Protein AF-A0A822BBQ9-F1 (afdb_monomer_lite)

Radius of gyration: 22.66 Å; chains: 1; bounding box: 52×50×63 Å

Foldseek 3Di:
DDDDPPPPPPPPPVVPPDQLVNVCVVCVVVLVVVLVVLVVVLVVCVPPPVNVVDPVSVVVNVVSVVVNVCSVPVVVQSNCCSVVVAGPPNDPVVVVVD

Secondary structure (DSSP, 8-state):
------------GGGG---HHHHHHHHHHHHHHHHHHHHHHHHHHHH-TTGGGSHHHHHHHHHHHHHHHHHHHHHHHHHHHHHHSS-SS--TTHHHH-

pLDDT: mean 73.21, std 12.14, range [36.22, 88.06]

Sequence (98 aa):
MASNESGTISIDYTNTYIPREVRFWILLPFNIISLACSLFQLYHLLTKRVLRIALNNHSIIAIIFAGLCSQLIDMPFFIIYLRLGYVWPQTSGFCRFW

Structure (mmCIF, N/CA/C/O backbone):
data_AF-A0A822BBQ9-F1
#
_entry.id   AF-A0A822BBQ9-F1
#
loop_
_atom_site.group_PDB
_atom_site.id
_atom_site.type_symbol
_atom_site.label_atom_id
_atom_site.label_alt_id
_atom_site.label_comp_id
_atom_site.label_asym_id
_atom_site.label_entity_id
_atom_site.label_seq_id
_atom_site.pdbx_PDB_ins_code
_atom_site.Cartn_x
_atom_site.Cartn_y
_atom_site.Cartn_z
_atom_site.occupancy
_atom_site.B_iso_or_equiv
_atom_site.auth_seq_id
_atom_site.auth_comp_id
_atom_site.auth_asym_id
_atom_site.auth_atom_id
_atom_site.pdbx_PDB_model_num
ATOM 1 N N . MET A 1 1 ? 29.955 39.757 -40.475 1.00 36.22 1 MET A N 1
ATOM 2 C CA . MET A 1 1 ? 28.529 39.488 -40.201 1.00 36.22 1 MET A CA 1
ATOM 3 C C . MET A 1 1 ? 28.477 38.101 -39.575 1.00 36.22 1 MET A C 1
ATOM 5 O O . MET A 1 1 ? 28.524 37.120 -40.298 1.00 36.22 1 MET A O 1
ATOM 9 N N . ALA A 1 2 ? 28.595 38.026 -38.248 1.00 37.59 2 ALA A N 1
ATOM 10 C CA . ALA A 1 2 ? 28.624 36.763 -37.510 1.00 37.59 2 ALA A CA 1
ATOM 11 C C . ALA A 1 2 ? 27.192 36.434 -37.073 1.00 37.59 2 ALA A C 1
ATOM 13 O O . ALA A 1 2 ? 26.551 37.246 -36.407 1.00 37.59 2 ALA A O 1
ATOM 14 N N . SER A 1 3 ? 26.671 35.300 -37.529 1.00 44.34 3 SER A N 1
ATOM 15 C CA . SER A 1 3 ? 25.348 34.788 -37.185 1.00 44.34 3 SER A CA 1
ATOM 16 C C . SER A 1 3 ? 25.363 34.200 -35.773 1.00 44.34 3 SER A C 1
ATOM 18 O O . SER A 1 3 ? 26.142 33.297 -35.483 1.00 44.34 3 SER A O 1
ATOM 20 N N . ASN A 1 4 ? 24.499 34.732 -34.907 1.00 53.56 4 ASN A N 1
ATOM 21 C CA . ASN A 1 4 ? 24.243 34.236 -33.559 1.00 53.56 4 ASN A CA 1
ATOM 22 C C . ASN A 1 4 ? 23.568 32.861 -33.619 1.00 53.56 4 ASN A C 1
ATOM 24 O O . ASN A 1 4 ? 22.391 32.761 -33.968 1.00 53.56 4 ASN A O 1
ATOM 28 N N . GLU A 1 5 ? 24.283 31.819 -33.210 1.00 58.16 5 GLU A N 1
ATOM 29 C CA . GLU A 1 5 ? 23.688 30.517 -32.927 1.00 58.16 5 GLU A CA 1
ATOM 30 C C . GLU A 1 5 ? 23.046 30.585 -31.540 1.00 58.16 5 GLU A C 1
ATOM 32 O O . GLU A 1 5 ? 23.678 30.391 -30.502 1.00 58.16 5 GLU A O 1
ATOM 37 N N . SER A 1 6 ? 21.765 30.957 -31.528 1.00 52.06 6 SER A N 1
ATOM 38 C CA . SER A 1 6 ? 20.900 30.796 -30.367 1.00 52.06 6 SER A CA 1
ATOM 39 C C . SER A 1 6 ? 20.819 29.302 -30.056 1.00 52.06 6 SER A C 1
ATOM 41 O O . SER A 1 6 ? 20.077 28.560 -30.700 1.00 52.06 6 SER A O 1
ATOM 43 N N . GLY A 1 7 ? 21.636 28.866 -29.094 1.00 53.06 7 GLY A N 1
ATOM 44 C CA . GLY A 1 7 ? 21.575 27.543 -28.491 1.00 53.06 7 GLY A CA 1
ATOM 45 C C . GLY A 1 7 ? 20.203 27.341 -27.867 1.00 53.06 7 GLY A C 1
ATOM 46 O O . GLY A 1 7 ? 19.962 27.684 -26.711 1.00 53.06 7 GLY A O 1
ATOM 47 N N . THR A 1 8 ? 19.284 26.809 -28.661 1.00 47.25 8 THR A N 1
ATOM 48 C CA . THR A 1 8 ? 18.006 26.302 -28.192 1.00 47.25 8 THR A CA 1
ATOM 49 C C . THR A 1 8 ? 18.325 25.049 -27.395 1.00 47.25 8 THR A C 1
ATOM 51 O O . THR A 1 8 ? 18.589 23.987 -27.949 1.00 47.25 8 THR A O 1
ATOM 54 N N . ILE A 1 9 ? 18.360 25.192 -26.070 1.00 59.00 9 ILE A N 1
ATOM 55 C CA . ILE A 1 9 ? 18.369 24.061 -25.149 1.00 59.00 9 ILE A CA 1
ATOM 56 C C . ILE A 1 9 ? 17.034 23.349 -25.373 1.00 59.00 9 ILE A C 1
ATOM 58 O O . ILE A 1 9 ? 16.012 23.722 -24.800 1.00 59.00 9 ILE A O 1
ATOM 62 N N . SER A 1 10 ? 17.017 22.359 -26.263 1.00 55.59 10 SER A N 1
ATOM 63 C CA . SER A 1 10 ? 15.933 21.394 -26.348 1.00 55.59 10 SER A CA 1
ATOM 64 C C . SER A 1 10 ? 15.979 20.596 -25.053 1.00 55.59 10 SER A C 1
ATOM 66 O O 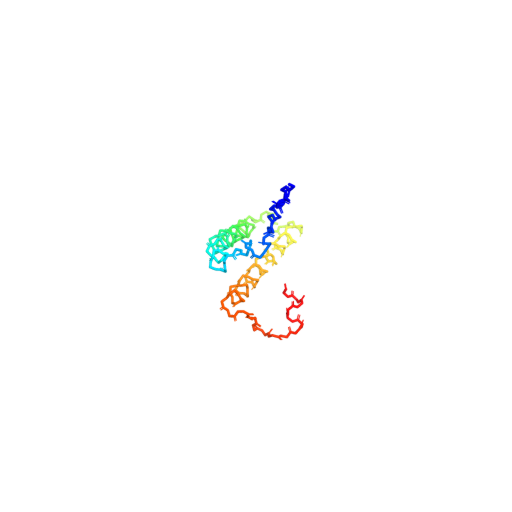. SER A 1 10 ? 16.725 19.623 -24.938 1.00 55.59 10 SER A O 1
ATOM 68 N N . ILE A 1 11 ? 15.256 21.068 -24.038 1.00 60.62 11 ILE A N 1
ATOM 69 C CA . ILE A 1 11 ? 15.012 20.303 -22.822 1.00 60.62 11 ILE A CA 1
ATOM 70 C C . ILE A 1 11 ? 14.260 19.059 -23.285 1.00 60.62 11 ILE A C 1
ATOM 72 O O . ILE A 1 11 ? 13.081 19.113 -23.623 1.00 60.62 11 ILE A O 1
ATOM 76 N N . ASP A 1 12 ? 14.986 17.954 -23.397 1.00 54.66 12 ASP A N 1
ATOM 77 C CA . ASP A 1 12 ? 14.445 16.653 -23.733 1.00 54.66 12 ASP A CA 1
ATOM 78 C C . ASP A 1 12 ? 13.576 16.187 -22.558 1.00 54.66 12 ASP A C 1
ATOM 80 O O . ASP A 1 12 ? 14.051 15.603 -21.582 1.00 54.66 12 ASP A O 1
ATOM 84 N N . TYR A 1 13 ? 12.281 16.498 -22.632 1.00 56.97 13 TYR A N 1
ATOM 85 C CA . TYR A 1 13 ? 11.270 16.106 -21.647 1.00 56.97 13 TYR A CA 1
ATOM 86 C C . TYR A 1 13 ? 11.160 14.577 -21.470 1.00 56.97 13 TYR A C 1
ATOM 88 O O . TYR A 1 13 ? 10.453 14.116 -20.575 1.00 56.97 13 TYR A O 1
ATOM 96 N N . THR A 1 14 ? 11.854 13.768 -22.281 1.00 56.78 14 THR A N 1
ATOM 97 C CA . THR A 1 14 ? 11.903 12.310 -22.110 1.00 56.78 14 THR A CA 1
ATOM 98 C C . THR A 1 14 ? 12.899 11.861 -21.030 1.00 56.78 14 THR A C 1
ATOM 100 O O . THR A 1 14 ? 12.777 10.753 -20.505 1.00 56.78 14 THR A O 1
ATOM 103 N N . ASN A 1 15 ? 13.804 12.745 -20.585 1.00 51.78 15 ASN A N 1
ATOM 104 C CA . ASN A 1 15 ? 14.821 12.456 -19.565 1.00 51.78 15 ASN A CA 1
ATOM 105 C C . ASN A 1 15 ? 14.332 12.621 -18.110 1.00 51.78 15 ASN A C 1
ATOM 107 O O . ASN A 1 15 ? 15.116 12.582 -17.167 1.00 51.78 15 ASN A O 1
ATOM 111 N N . THR A 1 16 ? 13.026 12.810 -17.894 1.00 56.12 16 THR A N 1
ATOM 112 C CA . THR A 1 16 ? 12.408 12.793 -16.550 1.00 56.12 16 THR A CA 1
ATOM 113 C C . THR A 1 16 ? 11.624 11.503 -16.291 1.00 56.12 16 THR A C 1
ATOM 115 O O . THR A 1 16 ? 10.781 11.429 -15.394 1.00 56.12 16 THR A O 1
ATOM 118 N N . TYR A 1 17 ? 11.883 10.447 -17.068 1.00 65.06 17 TYR A N 1
ATOM 119 C CA . TYR A 1 17 ? 11.330 9.130 -16.788 1.00 65.06 17 TYR A CA 1
ATOM 120 C C . TYR A 1 17 ? 12.115 8.478 -15.645 1.00 65.06 17 TYR A C 1
ATOM 122 O O . TYR A 1 17 ? 13.164 7.870 -15.850 1.00 65.06 17 TYR A O 1
ATOM 130 N N . ILE A 1 18 ? 11.603 8.625 -14.418 1.00 68.12 18 ILE A N 1
ATOM 131 C CA . ILE A 1 18 ? 12.149 7.938 -13.239 1.00 68.12 18 ILE A CA 1
ATOM 132 C C . ILE A 1 18 ? 12.261 6.438 -13.574 1.00 68.12 18 ILE A C 1
ATOM 134 O O . ILE A 1 18 ? 11.243 5.832 -13.936 1.00 68.12 18 ILE A O 1
ATOM 138 N N . PRO A 1 19 ? 13.457 5.829 -13.453 1.00 75.75 19 PRO A N 1
ATOM 139 C CA . PRO A 1 19 ? 13.665 4.430 -13.794 1.00 75.75 19 PRO A CA 1
ATOM 140 C C . PRO A 1 19 ? 12.685 3.531 -13.037 1.00 75.75 19 PRO A C 1
ATOM 142 O O . PRO A 1 19 ? 12.403 3.761 -11.858 1.00 75.75 19 PRO A O 1
ATOM 145 N N . ARG A 1 20 ? 12.183 2.481 -13.697 1.00 68.75 20 ARG A N 1
ATOM 146 C CA . ARG A 1 20 ? 11.218 1.537 -13.100 1.00 68.75 20 ARG A CA 1
ATOM 147 C C . ARG A 1 20 ? 11.727 0.938 -11.787 1.00 68.75 20 ARG A C 1
ATOM 149 O O . ARG A 1 20 ? 10.966 0.848 -10.829 1.00 68.75 20 ARG A O 1
ATOM 156 N N . GLU A 1 21 ? 13.022 0.650 -11.726 1.00 72.69 21 GLU A N 1
ATOM 157 C CA . GLU A 1 21 ? 13.704 0.164 -10.524 1.00 72.69 21 GLU A CA 1
ATOM 158 C C . GLU A 1 21 ? 13.647 1.179 -9.376 1.00 72.69 21 GLU A C 1
ATOM 160 O O . GLU A 1 21 ? 13.296 0.835 -8.253 1.00 72.69 21 GLU A O 1
ATOM 165 N N . VAL A 1 22 ? 13.916 2.458 -9.654 1.00 77.75 22 VAL A N 1
ATOM 166 C CA . VAL A 1 22 ? 13.887 3.518 -8.633 1.00 77.75 22 VAL A CA 1
ATOM 167 C C . VAL A 1 22 ? 12.471 3.698 -8.083 1.00 77.75 22 VAL A C 1
ATOM 169 O O . VAL A 1 22 ? 12.291 3.816 -6.873 1.00 77.75 22 VAL A O 1
ATOM 172 N N . ARG A 1 23 ? 11.450 3.650 -8.952 1.00 75.06 23 ARG A N 1
ATOM 173 C CA . ARG A 1 23 ? 10.043 3.671 -8.520 1.00 75.06 23 ARG A CA 1
ATOM 174 C C . ARG A 1 23 ? 9.735 2.488 -7.610 1.00 75.06 23 ARG A C 1
ATOM 176 O O . ARG A 1 23 ? 9.193 2.695 -6.530 1.00 75.06 23 ARG A O 1
ATOM 183 N N . PHE A 1 24 ? 10.120 1.279 -8.013 1.00 74.44 24 PHE A N 1
ATOM 184 C CA . PHE A 1 24 ? 9.910 0.064 -7.229 1.00 74.44 24 PHE A CA 1
ATOM 185 C C . PHE A 1 24 ? 10.529 0.169 -5.827 1.00 74.44 24 PHE A C 1
ATOM 187 O O . PHE A 1 24 ? 9.833 -0.038 -4.835 1.00 74.44 24 PHE A O 1
ATOM 194 N N . TRP A 1 25 ? 11.799 0.573 -5.735 1.00 77.56 25 TRP A N 1
ATOM 195 C CA . TRP A 1 25 ? 12.517 0.677 -4.462 1.00 77.56 25 TRP A CA 1
ATOM 196 C C . TRP A 1 25 ? 11.970 1.746 -3.514 1.00 77.56 25 TRP A C 1
ATOM 198 O O . TRP A 1 25 ? 12.068 1.569 -2.304 1.00 77.56 25 TRP A O 1
ATOM 208 N N . ILE A 1 26 ? 11.386 2.832 -4.026 1.00 82.06 26 ILE A N 1
ATOM 209 C CA . ILE A 1 26 ? 10.770 3.881 -3.194 1.00 82.06 26 ILE A CA 1
ATOM 210 C C . ILE A 1 26 ? 9.355 3.480 -2.761 1.00 82.06 26 ILE A C 1
ATOM 212 O O . ILE A 1 26 ? 8.976 3.669 -1.604 1.00 82.06 26 ILE A O 1
ATOM 216 N N . LEU A 1 27 ? 8.572 2.906 -3.678 1.00 78.56 27 LEU A N 1
ATOM 217 C CA . LEU A 1 27 ? 7.195 2.493 -3.412 1.00 78.56 27 LEU A CA 1
ATOM 218 C C . LEU A 1 27 ? 7.133 1.337 -2.414 1.00 78.56 27 LEU A C 1
ATOM 220 O O . LEU A 1 27 ? 6.247 1.321 -1.568 1.00 78.56 27 LEU A O 1
ATOM 224 N N . LEU A 1 28 ? 8.075 0.396 -2.466 1.00 81.00 28 LEU A N 1
ATOM 225 C CA . LEU A 1 28 ? 8.065 -0.803 -1.630 1.00 81.00 28 LEU A CA 1
ATOM 226 C C . LEU A 1 28 ? 8.073 -0.514 -0.110 1.00 81.00 28 LEU A C 1
ATOM 228 O O . LEU A 1 28 ? 7.139 -0.953 0.565 1.00 81.00 28 LEU A O 1
ATOM 232 N N . PRO A 1 29 ? 9.029 0.242 0.466 1.00 86.12 29 PRO A N 1
ATOM 233 C CA . PRO A 1 29 ? 9.027 0.547 1.897 1.00 86.12 29 PRO A CA 1
ATOM 234 C C . PRO A 1 29 ? 7.864 1.458 2.294 1.00 86.12 29 PRO A C 1
ATOM 236 O O . PRO A 1 29 ? 7.251 1.245 3.338 1.00 86.12 29 PRO A O 1
ATOM 239 N N . PHE A 1 30 ? 7.517 2.439 1.455 1.00 84.00 30 PHE A N 1
ATOM 240 C CA . PHE A 1 30 ? 6.389 3.334 1.715 1.00 84.00 30 PHE A CA 1
ATOM 241 C C . PHE A 1 30 ? 5.073 2.559 1.815 1.00 84.00 30 PHE A C 1
ATOM 243 O O . PHE A 1 30 ? 4.254 2.801 2.699 1.00 84.00 30 PHE A O 1
ATOM 250 N N . ASN A 1 31 ? 4.905 1.571 0.944 1.00 79.94 31 ASN A N 1
ATOM 251 C CA . ASN A 1 31 ? 3.736 0.719 0.922 1.00 79.94 31 ASN A CA 1
ATOM 252 C C . ASN A 1 31 ? 3.691 -0.239 2.123 1.00 79.94 31 ASN A C 1
ATOM 254 O O . ASN A 1 31 ? 2.637 -0.398 2.728 1.00 79.94 31 ASN A O 1
ATOM 258 N N . ILE A 1 32 ? 4.828 -0.803 2.547 1.00 85.31 32 ILE A N 1
ATOM 259 C CA . ILE A 1 32 ? 4.903 -1.605 3.783 1.00 85.31 32 ILE A CA 1
ATOM 260 C C . ILE A 1 32 ? 4.505 -0.762 5.003 1.00 85.31 32 ILE A C 1
ATOM 262 O O . ILE A 1 32 ? 3.714 -1.215 5.830 1.00 85.31 32 ILE A O 1
ATOM 266 N N . ILE A 1 33 ? 5.009 0.472 5.100 1.00 88.06 33 ILE A N 1
ATOM 267 C CA . ILE A 1 33 ? 4.672 1.401 6.189 1.00 88.06 33 ILE A CA 1
ATOM 268 C C . ILE A 1 33 ? 3.184 1.767 6.142 1.00 88.06 33 ILE A C 1
ATOM 270 O O . ILE A 1 33 ? 2.516 1.731 7.174 1.00 88.06 33 ILE A O 1
ATOM 274 N N . SER A 1 34 ? 2.649 2.077 4.957 1.00 85.88 34 SER A N 1
ATOM 275 C CA . SER A 1 34 ? 1.226 2.376 4.770 1.00 85.88 34 SER A CA 1
ATOM 276 C C . SER A 1 34 ? 0.343 1.195 5.170 1.00 85.88 34 SER A C 1
ATOM 278 O O . SER A 1 34 ? -0.618 1.370 5.917 1.00 85.88 34 SER A O 1
ATOM 280 N N . LEU A 1 35 ? 0.689 -0.020 4.738 1.00 84.56 35 LEU A N 1
ATOM 281 C CA . LEU A 1 35 ? -0.046 -1.236 5.076 1.00 84.56 35 LEU A CA 1
ATOM 282 C C . LEU A 1 35 ? -0.020 -1.493 6.588 1.00 84.56 35 LEU A C 1
ATOM 284 O O . LEU A 1 35 ? -1.063 -1.747 7.188 1.00 84.56 35 LEU A O 1
ATOM 288 N N . ALA A 1 36 ? 1.151 -1.374 7.219 1.00 87.50 36 ALA A N 1
ATOM 289 C CA . ALA A 1 36 ? 1.299 -1.522 8.664 1.00 87.50 36 ALA A CA 1
ATOM 290 C C . ALA A 1 36 ? 0.483 -0.472 9.434 1.00 87.50 36 ALA A C 1
ATOM 292 O O . ALA A 1 36 ? -0.178 -0.808 10.416 1.00 87.50 36 ALA A O 1
ATOM 293 N N . CYS A 1 37 ? 0.477 0.779 8.967 1.00 85.31 37 CYS A N 1
ATOM 294 C CA . CYS A 1 37 ? -0.317 1.860 9.546 1.00 85.31 37 CYS A CA 1
ATOM 295 C C . CYS A 1 37 ? -1.820 1.562 9.453 1.00 85.31 37 CYS A C 1
ATOM 297 O O . CYS A 1 37 ? -2.517 1.594 10.466 1.00 85.31 37 CYS A O 1
ATOM 299 N N . SER A 1 38 ? -2.312 1.176 8.274 1.00 84.19 38 SER A N 1
ATOM 300 C CA . SER A 1 38 ? -3.717 0.815 8.059 1.00 84.19 38 SER A CA 1
ATOM 301 C C . SER A 1 38 ? -4.150 -0.386 8.910 1.00 84.19 38 SER A C 1
ATOM 303 O O . SER A 1 38 ? -5.228 -0.362 9.508 1.00 84.19 38 SER A O 1
ATOM 305 N N . LEU A 1 39 ? -3.300 -1.413 9.036 1.00 85.25 39 LEU A N 1
ATOM 306 C CA . LEU A 1 39 ? -3.547 -2.565 9.911 1.00 85.25 39 LEU A CA 1
ATOM 307 C C . LEU A 1 39 ? -3.574 -2.169 11.389 1.00 85.25 39 LEU A C 1
ATOM 309 O O . LEU A 1 39 ? -4.447 -2.621 12.129 1.00 85.25 39 LEU A O 1
ATOM 313 N N . PHE A 1 40 ? -2.651 -1.308 11.822 1.00 86.25 40 PHE A N 1
ATOM 314 C CA . PHE A 1 40 ? -2.623 -0.795 13.188 1.00 86.25 40 PHE A CA 1
ATOM 315 C C . PHE A 1 40 ? -3.871 0.037 13.500 1.00 86.25 40 PHE A C 1
ATOM 317 O O . PHE A 1 40 ? -4.500 -0.157 14.542 1.00 86.25 40 PHE A O 1
ATOM 324 N N . GLN A 1 41 ? -4.277 0.912 12.576 1.00 82.88 41 GLN A N 1
ATOM 325 C CA . GLN A 1 41 ? -5.493 1.717 12.677 1.00 82.88 41 GLN A CA 1
ATOM 326 C C . GLN A 1 41 ? -6.725 0.817 12.834 1.00 82.88 41 GLN A C 1
ATOM 328 O O . GLN A 1 41 ? -7.534 1.028 13.739 1.00 82.88 41 GLN A O 1
ATOM 333 N N . LEU A 1 42 ? -6.830 -0.219 11.993 1.00 82.44 42 LEU A N 1
ATOM 334 C CA . LEU A 1 42 ? -7.906 -1.205 12.026 1.00 82.44 42 LEU A CA 1
ATOM 335 C C . LEU A 1 42 ? -7.906 -1.976 13.353 1.00 82.44 42 LEU A C 1
ATOM 337 O O . LEU A 1 42 ? -8.934 -2.049 14.025 1.00 82.44 42 LEU A O 1
ATOM 341 N N . TYR A 1 43 ? -6.751 -2.484 13.786 1.00 83.00 43 TYR A N 1
ATOM 342 C CA . TYR A 1 43 ? -6.606 -3.202 15.052 1.00 83.00 43 TYR A CA 1
ATOM 343 C C . TYR A 1 43 ? -6.997 -2.341 16.260 1.00 83.00 43 TYR A C 1
ATOM 345 O O . TYR A 1 43 ? -7.742 -2.790 17.137 1.00 83.00 43 TYR A O 1
ATOM 353 N N . HIS A 1 44 ? -6.545 -1.087 16.301 1.00 81.81 44 HIS A N 1
ATOM 354 C CA . HIS A 1 44 ? -6.888 -0.148 17.365 1.00 81.81 44 HIS A CA 1
ATOM 355 C C . HIS A 1 44 ? -8.401 0.140 17.397 1.00 81.81 44 HIS A C 1
ATOM 357 O O . HIS A 1 44 ? -9.008 0.156 18.474 1.00 81.81 44 HIS A O 1
ATOM 363 N N . LEU A 1 45 ? -9.033 0.287 16.225 1.00 73.00 45 LEU A N 1
ATOM 364 C CA . LEU A 1 45 ? -10.485 0.448 16.082 1.00 73.00 45 LEU A CA 1
ATOM 365 C C . LEU A 1 45 ? -11.269 -0.785 16.558 1.00 73.00 45 LEU A C 1
ATOM 367 O O . LEU A 1 45 ? -12.262 -0.634 17.270 1.00 73.00 45 LEU A O 1
ATOM 371 N N . LEU A 1 46 ? -10.817 -1.997 16.217 1.00 72.56 46 LEU A N 1
ATOM 372 C CA . LEU A 1 46 ? -11.454 -3.252 16.638 1.00 72.56 46 LEU A CA 1
ATOM 373 C C . LEU A 1 46 ? -11.303 -3.503 18.148 1.00 72.56 46 LEU A C 1
ATOM 375 O O . LEU A 1 46 ? -12.229 -4.000 18.802 1.00 72.56 46 LEU A O 1
ATOM 379 N N . THR A 1 47 ? -10.150 -3.136 18.711 1.00 77.38 47 THR A N 1
ATOM 380 C CA . THR A 1 47 ? -9.830 -3.332 20.131 1.00 77.38 47 THR A CA 1
ATOM 381 C C . THR A 1 47 ? -10.646 -2.393 21.022 1.00 77.38 47 THR A C 1
ATOM 383 O O . THR A 1 47 ? -11.160 -2.813 22.066 1.00 77.38 47 THR A O 1
ATOM 386 N N . LYS A 1 48 ? -10.874 -1.137 20.606 1.00 74.31 48 LYS A N 1
ATOM 387 C CA . LYS A 1 48 ? -11.731 -0.205 21.356 1.00 74.31 48 LYS A CA 1
ATOM 388 C C . LYS A 1 48 ? -13.215 -0.558 21.208 1.00 74.31 48 LYS A C 1
ATOM 390 O O . LYS A 1 48 ? -13.922 -0.114 20.311 1.00 74.31 48 LYS A O 1
ATOM 395 N N . ARG A 1 49 ? -13.725 -1.309 22.188 1.00 59.72 49 ARG A N 1
ATOM 396 C CA . ARG A 1 49 ? -15.131 -1.746 22.310 1.00 59.72 49 ARG A CA 1
ATOM 397 C C . ARG A 1 49 ? -16.153 -0.594 22.275 1.00 59.72 49 ARG A C 1
ATOM 399 O O . ARG A 1 49 ? -17.229 -0.783 21.726 1.00 59.72 49 ARG A O 1
ATOM 406 N N . VAL A 1 50 ? -15.788 0.595 22.768 1.00 57.31 50 VAL A N 1
ATOM 407 C CA . VAL A 1 50 ? -16.626 1.818 22.754 1.00 57.31 50 VAL A CA 1
ATOM 408 C C . VAL A 1 50 ? -16.899 2.318 21.329 1.00 57.31 50 VAL A C 1
ATOM 410 O O . VAL A 1 50 ? -17.955 2.875 21.051 1.00 57.31 50 VAL A O 1
ATOM 413 N N . LEU A 1 51 ? -15.981 2.060 20.397 1.00 55.09 51 LEU A N 1
ATOM 414 C CA . LEU A 1 51 ? -16.096 2.495 19.009 1.00 55.09 51 LEU A CA 1
ATOM 415 C C . LEU A 1 51 ? -17.075 1.608 18.215 1.00 55.09 51 LEU A C 1
ATOM 417 O O . LEU A 1 51 ? -17.743 2.099 17.316 1.00 55.09 51 LEU A O 1
ATOM 421 N N . ARG A 1 52 ? -17.256 0.336 18.602 1.00 55.94 52 ARG A N 1
ATOM 422 C CA . ARG A 1 52 ? -18.174 -0.613 17.936 1.00 55.94 52 ARG A CA 1
ATOM 423 C C . ARG A 1 52 ? -19.666 -0.296 18.100 1.00 55.94 52 ARG A C 1
ATOM 425 O O . ARG A 1 52 ? -20.467 -0.827 17.341 1.00 55.94 52 ARG A O 1
ATOM 432 N N . ILE A 1 53 ? -20.041 0.533 19.074 1.00 59.31 53 ILE A N 1
ATOM 433 C CA . ILE A 1 53 ? -21.449 0.813 19.410 1.00 59.31 53 ILE A CA 1
ATOM 434 C C . ILE A 1 53 ? -22.004 2.005 18.609 1.00 59.31 53 ILE A C 1
ATOM 436 O O . ILE A 1 53 ? -23.210 2.094 18.395 1.00 59.31 53 ILE A O 1
ATOM 440 N N . ALA A 1 54 ? -21.146 2.895 18.100 1.00 60.88 54 ALA A N 1
ATOM 441 C CA . ALA A 1 54 ? -21.585 4.012 17.267 1.00 60.88 54 ALA A CA 1
ATOM 442 C C . ALA A 1 54 ? -21.606 3.613 15.782 1.00 60.88 54 ALA A C 1
ATOM 444 O O . ALA A 1 54 ? -20.575 3.265 15.208 1.00 60.88 54 ALA A O 1
ATOM 445 N N . LEU A 1 55 ? -22.778 3.712 15.149 1.00 60.12 55 LEU A N 1
ATOM 446 C CA . LEU A 1 55 ? -23.029 3.352 13.745 1.00 60.12 55 LEU A CA 1
ATOM 447 C C . LEU A 1 55 ? -22.061 4.045 12.757 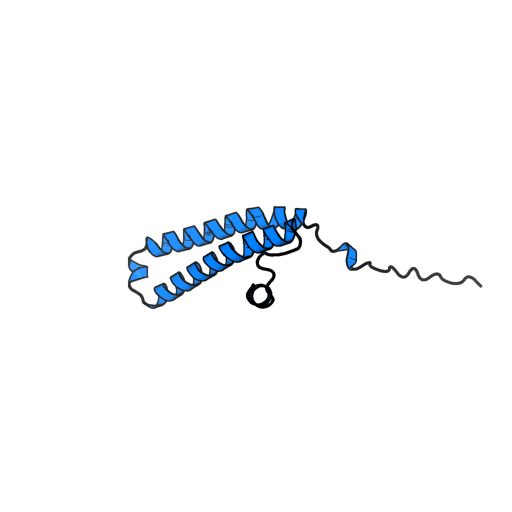1.00 60.12 55 LEU A C 1
ATOM 449 O O . LEU A 1 55 ? -21.647 3.444 11.770 1.00 60.12 55 LEU A O 1
ATOM 453 N N . ASN A 1 56 ? -21.618 5.268 13.078 1.00 62.59 56 ASN A N 1
ATOM 454 C CA . ASN A 1 56 ? -20.628 6.031 12.299 1.00 62.59 56 ASN A CA 1
ATOM 455 C C . ASN A 1 56 ? -19.228 5.405 12.265 1.00 62.59 56 ASN A C 1
ATOM 457 O O . ASN A 1 56 ? -18.438 5.707 11.380 1.00 62.59 56 ASN A O 1
ATOM 461 N N . ASN A 1 57 ? -18.885 4.529 13.205 1.00 65.56 57 ASN A N 1
ATOM 462 C CA . ASN A 1 57 ? -17.575 3.888 13.183 1.00 65.56 57 ASN A CA 1
ATOM 463 C C . ASN A 1 57 ? -17.553 2.667 12.261 1.00 65.56 57 ASN A C 1
ATOM 465 O O . ASN A 1 57 ? -16.480 2.281 11.810 1.00 65.56 57 ASN A O 1
ATOM 469 N N . HIS A 1 58 ? -18.713 2.096 11.917 1.00 74.00 58 HIS A N 1
ATOM 470 C CA . HIS A 1 58 ? -18.788 1.021 10.926 1.00 74.00 58 HIS A CA 1
ATOM 471 C C . HIS A 1 58 ? -18.396 1.514 9.530 1.00 74.00 58 HIS A C 1
ATOM 473 O O . HIS A 1 58 ? -17.677 0.815 8.819 1.00 74.00 58 HIS A O 1
ATOM 479 N N . SER A 1 59 ? -18.795 2.735 9.157 1.00 79.88 59 SER A N 1
ATOM 480 C CA . SER A 1 59 ? -18.370 3.351 7.896 1.00 79.88 59 SER A CA 1
ATOM 481 C C . SER A 1 59 ? -16.876 3.671 7.901 1.00 79.88 59 SER A C 1
ATOM 483 O O . SER A 1 59 ? -16.210 3.407 6.909 1.00 79.88 59 SER A O 1
ATOM 485 N N . ILE A 1 60 ? -16.313 4.140 9.020 1.00 80.00 60 ILE A N 1
ATOM 486 C CA . ILE A 1 60 ? -14.861 4.362 9.150 1.00 80.00 60 ILE A CA 1
ATOM 487 C C . ILE A 1 60 ? -14.084 3.048 8.988 1.00 80.00 60 ILE A C 1
ATOM 489 O O . ILE A 1 60 ? -13.096 3.009 8.259 1.00 80.00 60 ILE A O 1
ATOM 493 N N . ILE A 1 61 ? -14.547 1.959 9.613 1.00 80.12 61 ILE A N 1
ATOM 494 C CA . ILE A 1 61 ? -13.956 0.624 9.434 1.00 80.12 61 ILE A CA 1
ATOM 495 C C . ILE A 1 61 ? -14.050 0.197 7.969 1.00 80.12 61 ILE A C 1
ATOM 497 O O . ILE A 1 61 ? -13.055 -0.257 7.415 1.00 80.12 61 ILE A O 1
ATOM 501 N N . ALA A 1 62 ? -15.210 0.375 7.330 1.00 83.19 62 ALA A N 1
ATOM 502 C CA . ALA A 1 62 ? -15.406 0.026 5.926 1.00 83.19 62 ALA A CA 1
ATOM 503 C C . ALA A 1 62 ? -14.504 0.843 4.988 1.00 83.19 62 ALA A C 1
AT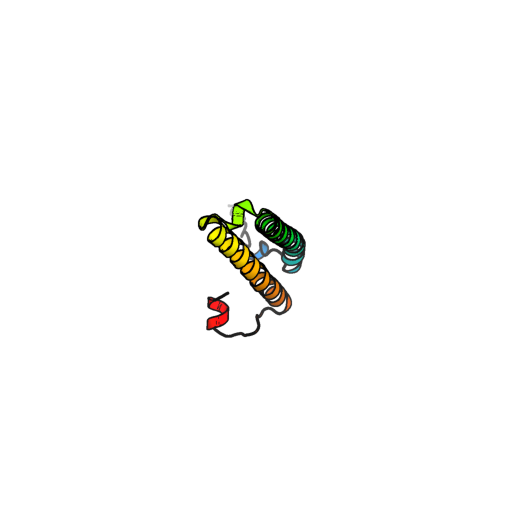OM 505 O O . ALA A 1 62 ? -13.949 0.278 4.054 1.00 83.19 62 ALA A O 1
ATOM 506 N N . ILE A 1 63 ? -14.302 2.137 5.253 1.00 85.50 63 ILE A N 1
ATOM 507 C CA . ILE A 1 63 ? -13.411 3.007 4.471 1.00 85.50 63 ILE A CA 1
ATOM 508 C C . ILE A 1 63 ? -11.952 2.571 4.630 1.00 85.50 63 ILE A C 1
ATOM 510 O O . ILE A 1 63 ? -11.249 2.426 3.633 1.00 85.50 63 ILE A O 1
ATOM 514 N N . ILE A 1 64 ? -11.497 2.319 5.864 1.00 85.50 64 ILE A N 1
ATOM 515 C CA . ILE A 1 64 ? -10.130 1.837 6.121 1.00 85.50 64 ILE A CA 1
ATOM 516 C C . ILE A 1 64 ? -9.920 0.469 5.465 1.00 85.50 64 ILE A C 1
ATOM 518 O O . ILE A 1 64 ? -8.888 0.235 4.842 1.00 85.50 64 ILE A O 1
ATOM 522 N N . PHE A 1 65 ? -10.907 -0.423 5.562 1.00 83.62 65 PHE A N 1
ATOM 523 C CA . PHE A 1 65 ? -10.854 -1.745 4.949 1.00 83.62 65 PHE A CA 1
ATOM 524 C C . PHE A 1 65 ? -10.839 -1.670 3.417 1.00 83.62 65 PHE A C 1
ATOM 526 O O . PHE A 1 65 ? -10.006 -2.314 2.788 1.00 83.62 65 PHE A O 1
ATOM 533 N N . ALA A 1 66 ? -11.695 -0.843 2.813 1.00 87.19 66 ALA A N 1
ATOM 534 C CA . ALA A 1 66 ? -11.713 -0.623 1.371 1.00 87.19 66 ALA A CA 1
ATOM 535 C C . ALA A 1 66 ? -10.376 -0.054 0.874 1.00 87.19 66 ALA A C 1
ATOM 537 O O . ALA A 1 66 ? -9.820 -0.576 -0.086 1.00 87.19 66 ALA A O 1
ATOM 538 N N . GLY A 1 67 ? -9.815 0.940 1.572 1.00 84.88 67 GLY A N 1
ATOM 539 C CA . GLY A 1 67 ? -8.497 1.492 1.252 1.00 84.88 67 GLY A CA 1
ATOM 540 C C . GLY A 1 67 ? -7.371 0.462 1.373 1.00 84.88 67 GLY A C 1
ATOM 541 O O . GLY A 1 67 ? -6.481 0.424 0.525 1.00 84.88 67 GLY A O 1
ATOM 542 N N . LEU A 1 68 ? -7.431 -0.421 2.376 1.00 84.38 68 LEU A N 1
ATOM 543 C CA . LEU A 1 68 ? -6.484 -1.527 2.527 1.00 84.38 68 LEU A CA 1
ATOM 544 C C . LEU A 1 68 ? -6.597 -2.524 1.364 1.00 84.38 68 LEU A C 1
ATOM 546 O O . LEU A 1 68 ? -5.578 -2.942 0.818 1.00 84.38 68 LEU A O 1
ATOM 550 N N . CYS A 1 69 ? -7.820 -2.889 0.968 1.00 85.62 69 CYS A N 1
ATOM 551 C CA . CYS A 1 69 ? -8.063 -3.759 -0.180 1.00 85.62 69 CYS A CA 1
ATOM 552 C C . CYS A 1 69 ? -7.541 -3.137 -1.475 1.00 85.62 69 CYS A C 1
ATOM 554 O O . CYS A 1 69 ? -6.848 -3.824 -2.217 1.00 85.62 69 CYS A O 1
ATOM 556 N N . SER A 1 70 ? -7.804 -1.850 -1.718 1.00 84.38 70 SER A N 1
ATOM 557 C CA . SER A 1 70 ? -7.241 -1.127 -2.862 1.00 84.38 70 SER A CA 1
ATOM 558 C C . SER A 1 70 ? -5.716 -1.169 -2.838 1.00 84.38 70 SER A C 1
ATOM 560 O O . SER A 1 70 ? -5.117 -1.651 -3.786 1.00 84.38 70 SER A O 1
ATOM 562 N N . GLN A 1 71 ? -5.063 -0.829 -1.721 1.00 83.00 71 GLN A N 1
ATOM 563 C CA . GLN A 1 71 ? -3.597 -0.904 -1.619 1.00 83.00 71 GLN A CA 1
ATOM 564 C C . GLN A 1 71 ? -3.044 -2.315 -1.875 1.00 83.00 71 GLN A C 1
ATOM 566 O O . GLN A 1 71 ? -2.024 -2.463 -2.547 1.00 83.00 71 GLN A O 1
ATOM 571 N N . LEU A 1 72 ? -3.715 -3.354 -1.371 1.00 81.62 72 LEU A N 1
ATOM 572 C CA . LEU A 1 72 ? -3.338 -4.756 -1.577 1.00 81.62 72 LEU A CA 1
ATOM 573 C C . LEU A 1 72 ? -3.543 -5.242 -3.011 1.00 81.62 72 LEU A C 1
A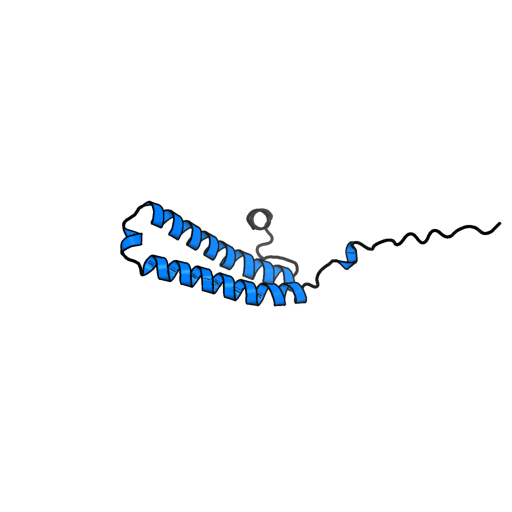TOM 575 O O . LEU A 1 72 ? -2.876 -6.188 -3.412 1.00 81.62 72 LEU A O 1
ATOM 579 N N . ILE A 1 73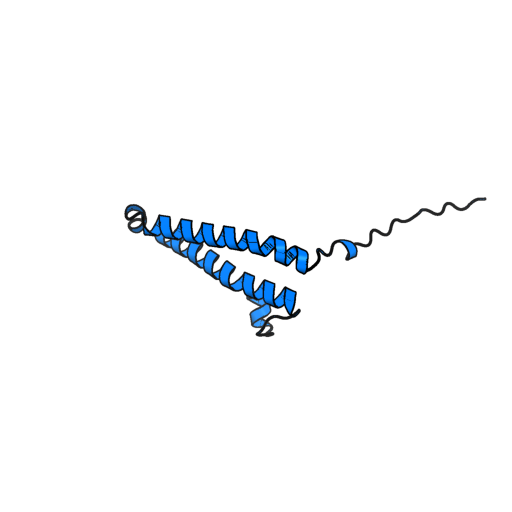 ? -4.458 -4.636 -3.761 1.00 83.94 73 ILE A N 1
ATOM 580 C CA . ILE A 1 73 ? -4.759 -4.975 -5.153 1.00 83.94 73 ILE A CA 1
ATOM 581 C C . ILE A 1 73 ? -3.857 -4.145 -6.070 1.00 83.94 73 ILE A C 1
ATOM 583 O O . ILE A 1 73 ? -3.083 -4.696 -6.850 1.00 83.94 73 ILE A O 1
ATOM 587 N N . ASP A 1 74 ? -3.872 -2.826 -5.919 1.00 82.31 74 ASP A N 1
ATOM 588 C CA . ASP A 1 74 ? -3.189 -1.886 -6.801 1.00 82.31 74 ASP A CA 1
ATOM 589 C C . ASP A 1 74 ? -1.680 -2.096 -6.820 1.00 82.31 74 ASP A C 1
ATOM 591 O O . ASP A 1 74 ? -1.054 -2.037 -7.875 1.00 82.31 74 ASP A O 1
ATOM 595 N N . MET A 1 75 ? -1.079 -2.388 -5.669 1.00 79.62 75 MET A N 1
ATOM 596 C CA . MET A 1 75 ? 0.372 -2.481 -5.544 1.00 79.62 75 MET A CA 1
ATOM 597 C C . MET A 1 75 ? 0.995 -3.709 -6.210 1.00 79.62 75 MET A C 1
ATOM 599 O O . MET A 1 75 ? 1.949 -3.526 -6.969 1.00 79.62 75 MET A O 1
ATOM 603 N N . PRO A 1 76 ? 0.517 -4.952 -6.004 1.00 79.12 76 PRO A N 1
ATOM 604 C CA . PRO A 1 76 ? 1.034 -6.085 -6.763 1.00 79.12 76 PRO A CA 1
ATOM 605 C C . PRO A 1 76 ? 0.778 -5.923 -8.260 1.00 79.12 76 PRO A C 1
ATOM 607 O O . PRO A 1 76 ? 1.668 -6.249 -9.043 1.00 79.12 76 PRO A O 1
ATOM 610 N N . PHE A 1 77 ? -0.362 -5.358 -8.675 1.00 80.62 77 PHE A N 1
ATOM 611 C CA . PHE A 1 77 ? -0.609 -5.075 -10.090 1.00 80.62 77 PHE A CA 1
ATOM 612 C C . PHE A 1 77 ? 0.359 -4.029 -10.651 1.00 80.62 77 PHE A C 1
ATOM 614 O O . PHE A 1 77 ? 0.911 -4.235 -11.732 1.00 80.62 77 PHE A O 1
ATOM 621 N N . PHE A 1 78 ? 0.672 -2.979 -9.891 1.00 78.38 78 PHE A N 1
ATOM 622 C CA . PHE A 1 78 ? 1.665 -1.976 -10.273 1.00 78.38 78 PHE A CA 1
ATOM 623 C C . PHE A 1 78 ? 3.079 -2.565 -10.370 1.00 78.38 78 PHE A C 1
ATOM 625 O O . PHE A 1 78 ? 3.816 -2.268 -11.308 1.00 78.38 78 PHE A O 1
ATOM 632 N N . ILE A 1 79 ? 3.458 -3.445 -9.439 1.00 76.38 79 ILE A N 1
ATOM 633 C CA . ILE A 1 79 ? 4.753 -4.144 -9.448 1.00 76.38 79 ILE A CA 1
ATOM 634 C C . ILE A 1 79 ? 4.855 -5.097 -10.645 1.00 76.38 79 ILE A C 1
ATOM 636 O O . ILE A 1 79 ? 5.870 -5.113 -11.342 1.00 76.38 79 ILE A O 1
ATOM 640 N N . ILE A 1 80 ? 3.805 -5.876 -10.909 1.00 79.44 80 ILE A N 1
ATOM 641 C CA . ILE A 1 80 ? 3.720 -6.780 -12.063 1.00 79.44 80 ILE A CA 1
ATOM 642 C C . ILE A 1 80 ? 3.806 -5.975 -13.360 1.00 79.44 80 ILE A C 1
ATOM 644 O O . ILE A 1 80 ? 4.590 -6.331 -14.237 1.00 79.44 80 ILE A O 1
ATOM 648 N N . TYR A 1 81 ? 3.093 -4.853 -13.455 1.00 78.00 81 TYR A N 1
ATOM 649 C CA . TYR A 1 81 ? 3.170 -3.944 -14.595 1.00 78.00 81 TYR A CA 1
ATOM 650 C C . TYR A 1 81 ? 4.578 -3.373 -14.791 1.00 78.00 81 TYR A C 1
ATOM 652 O O . TYR A 1 81 ? 5.102 -3.386 -15.902 1.00 78.00 81 TYR A O 1
ATOM 660 N N . LEU A 1 82 ? 5.227 -2.910 -13.719 1.00 72.25 82 LEU A N 1
ATOM 661 C CA . LEU A 1 82 ? 6.601 -2.404 -13.775 1.00 72.25 82 LEU A CA 1
ATOM 662 C C . LEU A 1 82 ? 7.585 -3.475 -14.262 1.00 72.25 82 LEU A C 1
ATOM 664 O O . LEU A 1 82 ? 8.519 -3.149 -14.993 1.00 72.25 82 LEU A O 1
ATOM 668 N N . ARG A 1 83 ? 7.379 -4.739 -13.876 1.00 73.38 83 ARG A N 1
ATOM 669 C CA . ARG A 1 83 ? 8.284 -5.845 -14.209 1.00 73.38 83 ARG A CA 1
ATOM 670 C C . ARG A 1 83 ? 8.032 -6.447 -15.593 1.00 73.38 83 ARG A C 1
ATOM 672 O O . ARG A 1 83 ? 8.991 -6.720 -16.306 1.00 73.38 83 ARG A O 1
ATOM 679 N N . LEU A 1 84 ? 6.773 -6.681 -15.962 1.00 78.81 84 LEU A N 1
ATOM 680 C CA . LEU A 1 84 ? 6.390 -7.361 -17.206 1.00 78.81 84 LEU A CA 1
ATOM 681 C C . LEU A 1 84 ? 5.969 -6.399 -18.328 1.00 78.81 84 LEU A C 1
ATOM 683 O O . LEU A 1 84 ? 5.940 -6.795 -19.488 1.00 78.81 84 LEU A O 1
ATOM 687 N N . GLY A 1 85 ? 5.646 -5.142 -18.013 1.00 73.88 85 GLY A N 1
ATOM 688 C CA . GLY A 1 85 ? 5.108 -4.167 -18.970 1.00 73.88 85 GLY A CA 1
ATOM 689 C C . GLY A 1 85 ? 3.624 -4.364 -19.301 1.00 73.88 85 GLY A C 1
ATOM 690 O O . GLY A 1 85 ? 3.066 -3.596 -20.079 1.00 73.88 85 GLY A O 1
ATOM 691 N N . TYR A 1 86 ? 2.974 -5.372 -18.715 1.00 74.38 86 TYR A N 1
ATOM 692 C CA . TYR A 1 86 ? 1.550 -5.656 -18.871 1.00 74.38 86 TYR A CA 1
ATOM 693 C C . TYR A 1 86 ? 0.966 -6.244 -17.582 1.00 74.38 86 TYR A C 1
ATOM 695 O O . TYR A 1 86 ? 1.688 -6.815 -16.765 1.00 74.38 86 TYR A O 1
ATOM 703 N N . VAL A 1 87 ? -0.352 -6.115 -17.408 1.00 77.12 87 VAL A N 1
ATOM 704 C CA . VAL A 1 87 ? -1.088 -6.691 -16.275 1.00 77.12 87 VAL A CA 1
ATOM 705 C C . VAL A 1 87 ? -1.985 -7.823 -16.762 1.00 77.12 87 VAL A C 1
ATOM 707 O O . VAL A 1 87 ? -2.653 -7.683 -17.782 1.00 77.12 87 VAL A O 1
ATOM 710 N N . TRP A 1 88 ? -2.006 -8.947 -16.046 1.00 69.44 88 TRP A N 1
ATOM 711 C CA . TRP A 1 88 ? -2.956 -10.031 -16.291 1.00 69.44 88 TRP A CA 1
ATOM 712 C C . TRP A 1 88 ? -4.143 -9.907 -15.329 1.00 69.44 88 TRP A C 1
ATOM 714 O O . TRP A 1 88 ? -3.910 -9.867 -14.122 1.00 69.44 88 TRP A O 1
ATOM 724 N N . PRO A 1 89 ? -5.395 -9.886 -15.819 1.00 77.38 89 PRO A N 1
ATOM 725 C CA . PRO A 1 89 ? -5.817 -10.074 -17.210 1.00 77.38 89 PRO A CA 1
ATOM 726 C C . PRO A 1 89 ? -5.725 -8.788 -18.056 1.00 77.38 89 PRO A C 1
ATOM 728 O O . PRO A 1 89 ? -6.205 -7.734 -17.648 1.00 77.38 89 PRO A O 1
ATOM 731 N N . GLN A 1 90 ? -5.215 -8.895 -19.291 1.00 74.50 90 GLN A N 1
ATOM 732 C CA . GLN A 1 90 ? -5.117 -7.781 -20.259 1.00 74.50 90 GLN A CA 1
ATOM 733 C C . GLN A 1 90 ? -6.471 -7.426 -20.906 1.00 74.50 90 GLN A C 1
ATOM 735 O O . GLN A 1 90 ? -6.573 -7.197 -22.110 1.00 74.50 90 GLN A O 1
ATOM 740 N N . THR A 1 91 ? -7.548 -7.430 -20.125 1.00 82.75 91 THR A N 1
ATOM 741 C CA . THR A 1 91 ? -8.878 -7.063 -20.622 1.00 82.75 91 THR A CA 1
ATOM 742 C C . THR A 1 91 ? -9.082 -5.558 -20.498 1.00 82.75 91 THR A C 1
ATOM 744 O O . THR A 1 91 ? -8.711 -4.949 -19.495 1.00 82.75 91 THR A O 1
ATOM 747 N N . SER A 1 92 ? -9.726 -4.941 -21.492 1.00 79.00 92 SER A N 1
ATOM 748 C CA . SER A 1 92 ? -10.014 -3.498 -21.475 1.00 79.00 92 SER A CA 1
ATOM 749 C C . SER A 1 92 ? -10.894 -3.078 -20.294 1.00 79.00 92 SER A C 1
ATOM 751 O O . SER A 1 92 ? -10.838 -1.927 -19.874 1.00 79.00 92 SER A O 1
ATOM 753 N N . GLY A 1 93 ? -11.703 -4.000 -19.761 1.00 80.44 93 GLY A N 1
ATOM 754 C CA . GLY A 1 93 ? -12.483 -3.774 -18.545 1.00 80.44 93 GLY A CA 1
ATOM 755 C C . GLY A 1 93 ? -11.598 -3.684 -17.304 1.00 80.44 93 GLY A C 1
ATOM 756 O O . GLY A 1 93 ? -11.740 -2.748 -16.527 1.00 80.44 93 GLY A O 1
ATOM 757 N N . PHE A 1 94 ? -10.639 -4.600 -17.159 1.00 7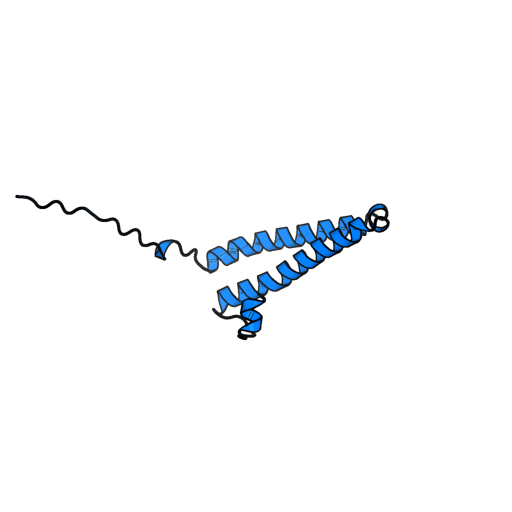9.12 94 PHE A N 1
ATOM 758 C CA . PHE A 1 94 ? -9.728 -4.619 -16.016 1.00 79.12 94 PHE A CA 1
ATOM 759 C C . PHE A 1 94 ? -8.800 -3.397 -15.994 1.00 79.12 94 PHE A C 1
ATOM 761 O O . PHE A 1 94 ? -8.692 -2.750 -14.963 1.00 79.12 94 PHE A O 1
ATOM 768 N N . CYS A 1 95 ? -8.227 -2.998 -17.135 1.00 75.12 95 CYS A N 1
ATOM 769 C CA . CYS A 1 95 ? -7.391 -1.789 -17.221 1.00 75.12 95 CYS A CA 1
ATOM 770 C C . CYS A 1 95 ? -8.142 -0.463 -17.016 1.00 75.12 95 CYS A C 1
ATOM 772 O O . CYS A 1 95 ? -7.493 0.567 -16.905 1.00 75.12 95 CYS A O 1
ATOM 774 N N . ARG A 1 96 ? -9.480 -0.452 -17.084 1.00 77.88 96 ARG A N 1
ATOM 775 C CA . ARG A 1 96 ? -10.296 0.731 -16.750 1.00 77.88 96 ARG A CA 1
ATOM 776 C C . ARG A 1 96 ? -10.784 0.714 -15.307 1.00 77.88 96 ARG A C 1
ATOM 778 O O . ARG A 1 96 ? -11.205 1.746 -14.801 1.00 77.88 96 ARG A O 1
ATOM 785 N N . PHE A 1 97 ? -10.854 -0.478 -14.725 1.00 78.31 97 PHE A N 1
ATOM 786 C CA . PHE A 1 97 ? -11.270 -0.685 -13.348 1.00 78.31 97 PHE A CA 1
ATOM 787 C C . PHE A 1 97 ? -10.117 -0.418 -12.376 1.00 78.31 97 PHE A C 1
ATOM 789 O O . PHE A 1 97 ? -10.349 0.153 -11.315 1.00 78.31 97 PHE A O 1
ATOM 796 N N . TRP A 1 98 ? -8.914 -0.847 -12.759 1.00 72.94 98 TRP A N 1
ATOM 797 C CA . TRP A 1 98 ? -7.642 -0.478 -12.147 1.00 72.94 98 TRP A CA 1
ATOM 798 C C . TRP A 1 98 ? -7.233 0.933 -12.574 1.00 72.94 98 TRP A C 1
ATOM 800 O O . TRP A 1 98 ? -6.817 1.721 -11.698 1.00 72.94 98 TRP A O 1
#